Protein AF-A0AAW0B563-F1 (afdb_monomer_lite)

pLDDT: mean 75.24, std 19.83, range [36.44, 95.75]

Radius of gyration: 31.09 Å; chains: 1; bounding box: 100×36×89 Å

Structure (mmCIF, N/CA/C/O backbone):
data_AF-A0AAW0B563-F1
#
_entry.id   AF-A0AAW0B563-F1
#
loop_
_atom_site.group_PDB
_atom_site.id
_atom_site.type_symbol
_atom_site.label_atom_id
_atom_site.label_alt_id
_atom_site.label_comp_id
_atom_site.label_asym_id
_atom_site.label_entity_id
_atom_site.label_seq_id
_atom_site.pdbx_PDB_ins_code
_atom_site.Cartn_x
_atom_site.Cartn_y
_atom_site.Cartn_z
_atom_site.occupancy
_atom_site.B_iso_or_equiv
_atom_site.auth_seq_id
_atom_site.auth_comp_id
_atom_site.auth_asym_id
_atom_site.auth_atom_id
_atom_site.pdbx_PDB_model_num
ATOM 1 N N . MET A 1 1 ? 55.570 -10.106 4.810 1.00 47.09 1 MET A N 1
ATOM 2 C CA . MET A 1 1 ? 54.202 -10.595 4.538 1.00 47.09 1 MET A CA 1
ATOM 3 C C . MET A 1 1 ? 53.447 -9.475 3.841 1.00 47.09 1 MET A C 1
ATOM 5 O O . MET A 1 1 ? 53.300 -8.413 4.431 1.00 47.09 1 MET A O 1
ATOM 9 N N . ALA A 1 2 ? 53.098 -9.645 2.565 1.00 40.81 2 ALA A N 1
ATOM 10 C CA . ALA A 1 2 ? 52.409 -8.620 1.785 1.00 40.81 2 ALA A CA 1
ATOM 11 C C . ALA A 1 2 ? 50.892 -8.772 1.970 1.00 40.81 2 ALA A C 1
ATOM 13 O O . ALA A 1 2 ? 50.305 -9.750 1.515 1.00 40.81 2 ALA A O 1
ATOM 14 N N . SER A 1 3 ? 50.265 -7.818 2.657 1.00 43.06 3 SER A N 1
ATOM 15 C CA . SER A 1 3 ? 48.808 -7.751 2.796 1.00 43.06 3 SER A CA 1
ATOM 16 C C . SER A 1 3 ? 48.218 -6.992 1.611 1.00 43.06 3 SER A C 1
ATOM 18 O O . SER A 1 3 ? 48.135 -5.764 1.625 1.00 43.06 3 SER A O 1
ATOM 20 N N . SER A 1 4 ? 47.793 -7.713 0.576 1.00 45.69 4 SER A N 1
ATOM 21 C CA . SER A 1 4 ? 46.990 -7.139 -0.505 1.00 45.69 4 SER A CA 1
ATOM 22 C C . SER A 1 4 ? 45.569 -6.869 -0.004 1.00 45.69 4 SER A C 1
ATOM 24 O O . SER A 1 4 ? 44.719 -7.758 0.016 1.00 45.69 4 SER A O 1
ATOM 26 N N . LYS A 1 5 ? 45.292 -5.622 0.396 1.00 51.38 5 LYS A N 1
ATOM 27 C CA . LYS A 1 5 ? 43.921 -5.119 0.549 1.00 51.38 5 LYS A CA 1
ATOM 28 C C . LYS A 1 5 ? 43.284 -5.042 -0.839 1.00 51.38 5 LYS A C 1
ATOM 30 O O . LYS A 1 5 ? 43.561 -4.129 -1.610 1.00 51.38 5 LYS A O 1
ATOM 35 N N . LYS A 1 6 ? 42.447 -6.025 -1.166 1.00 47.41 6 LYS A N 1
ATOM 36 C CA . LYS A 1 6 ? 41.579 -5.997 -2.344 1.00 47.41 6 LYS A CA 1
ATOM 37 C C . LYS A 1 6 ? 40.460 -4.988 -2.075 1.00 47.41 6 LYS A C 1
ATOM 39 O O . LYS A 1 6 ? 39.513 -5.293 -1.358 1.00 47.41 6 LYS A O 1
ATOM 44 N N . SER A 1 7 ? 40.610 -3.772 -2.595 1.00 50.16 7 SER A N 1
ATOM 45 C CA . SER A 1 7 ? 39.560 -2.752 -2.582 1.00 50.16 7 SER A CA 1
ATOM 46 C C . SER A 1 7 ? 38.324 -3.291 -3.301 1.00 50.16 7 SER A C 1
ATOM 48 O O . SER A 1 7 ? 38.393 -3.655 -4.475 1.00 50.16 7 SER A O 1
ATOM 50 N N . ALA A 1 8 ? 37.198 -3.365 -2.593 1.00 51.22 8 ALA A N 1
ATOM 51 C CA . ALA A 1 8 ? 35.907 -3.640 -3.201 1.00 51.22 8 ALA A CA 1
ATOM 52 C C . ALA A 1 8 ? 35.529 -2.435 -4.071 1.00 51.22 8 ALA A C 1
ATOM 54 O O . ALA A 1 8 ? 35.215 -1.363 -3.557 1.00 51.22 8 ALA A O 1
ATOM 55 N N . ALA A 1 9 ? 35.613 -2.594 -5.391 1.00 52.94 9 ALA A N 1
ATOM 56 C CA . ALA A 1 9 ? 35.058 -1.630 -6.325 1.00 52.94 9 ALA A CA 1
ATOM 57 C C . ALA A 1 9 ? 33.540 -1.601 -6.118 1.00 52.94 9 ALA A C 1
ATOM 59 O O . ALA A 1 9 ? 32.848 -2.586 -6.379 1.00 52.94 9 ALA A O 1
ATOM 60 N N . GLN A 1 10 ? 33.033 -0.487 -5.597 1.00 57.69 10 GLN A N 1
ATOM 61 C CA . GLN A 1 10 ? 31.607 -0.239 -5.464 1.00 57.69 10 GLN A CA 1
ATOM 62 C C . GLN A 1 10 ? 31.060 -0.049 -6.882 1.00 57.69 10 GLN A C 1
ATOM 64 O O . GLN A 1 10 ? 31.214 1.011 -7.484 1.00 57.69 10 GLN A O 1
ATOM 69 N N . ALA A 1 11 ? 30.526 -1.125 -7.463 1.00 58.38 11 ALA A N 1
ATOM 70 C CA . ALA A 1 11 ? 29.912 -1.081 -8.779 1.00 58.38 11 ALA A CA 1
ATOM 71 C C . ALA A 1 11 ? 28.761 -0.069 -8.742 1.00 58.38 11 ALA A C 1
ATOM 73 O O . ALA A 1 11 ? 27.833 -0.206 -7.942 1.00 58.38 11 ALA A O 1
ATOM 74 N N . SER A 1 12 ? 28.838 0.962 -9.584 1.00 58.91 12 SER A N 1
ATOM 75 C CA . SER A 1 12 ? 27.726 1.887 -9.784 1.00 58.91 12 SER A CA 1
ATOM 76 C C . SER A 1 12 ? 26.476 1.082 -10.153 1.00 58.91 12 SER A C 1
ATOM 78 O O . SER A 1 12 ? 26.568 0.193 -11.005 1.00 58.91 12 SER A O 1
ATOM 80 N N . PRO A 1 13 ? 25.317 1.350 -9.526 1.00 62.16 13 PRO A N 1
ATOM 81 C CA . PRO A 1 13 ? 24.100 0.613 -9.824 1.00 62.16 13 PRO A CA 1
ATOM 82 C C . PRO A 1 13 ? 23.759 0.755 -11.310 1.00 62.16 13 PRO A C 1
ATOM 84 O O . PRO A 1 13 ? 23.907 1.838 -11.883 1.00 62.16 13 PRO A O 1
ATOM 87 N N . ALA A 1 14 ? 23.317 -0.346 -11.925 1.00 65.25 14 ALA A N 1
ATOM 88 C CA . ALA A 1 14 ? 22.932 -0.364 -13.330 1.00 65.25 14 ALA A CA 1
ATOM 89 C C . ALA A 1 14 ? 21.901 0.747 -13.627 1.00 65.25 14 ALA A C 1
ATOM 91 O O . ALA A 1 14 ? 21.060 1.049 -12.771 1.00 65.25 14 ALA A O 1
ATOM 92 N N . PRO A 1 15 ? 21.942 1.379 -14.812 1.00 64.94 15 PRO A N 1
ATOM 93 C CA . PRO A 1 15 ? 20.917 2.337 -15.209 1.00 64.94 15 PRO A CA 1
ATOM 94 C C . PRO A 1 15 ? 19.537 1.663 -15.147 1.00 64.94 15 PRO A C 1
ATOM 96 O O . PRO A 1 15 ? 19.339 0.598 -15.722 1.00 64.94 15 PRO A O 1
ATOM 99 N N . GLY A 1 16 ? 18.605 2.258 -14.395 1.00 70.50 16 GLY A N 1
ATOM 100 C CA . GLY A 1 16 ? 17.285 1.670 -14.120 1.00 70.50 16 GLY A CA 1
ATOM 101 C C . GLY A 1 16 ? 17.206 0.799 -12.859 1.00 70.50 16 GLY A C 1
ATOM 102 O O . GLY A 1 16 ? 16.158 0.231 -12.581 1.00 70.50 16 GLY A O 1
ATOM 103 N N . ALA A 1 17 ? 18.275 0.695 -12.066 1.00 80.69 17 ALA A N 1
ATOM 104 C CA . ALA A 1 17 ? 18.205 0.032 -10.768 1.00 80.69 17 ALA A CA 1
ATOM 105 C C . ALA A 1 17 ? 17.366 0.846 -9.770 1.00 80.69 17 ALA A C 1
ATOM 107 O O . ALA A 1 17 ? 17.532 2.063 -9.626 1.00 80.69 17 ALA A O 1
ATOM 108 N N . TRP A 1 18 ? 16.509 0.151 -9.024 1.00 88.75 18 TRP A N 1
ATOM 109 C CA . TRP A 1 18 ? 15.752 0.725 -7.917 1.00 88.75 18 TRP A CA 1
ATOM 110 C C . TRP A 1 18 ? 16.684 1.020 -6.733 1.00 88.75 18 TRP A C 1
ATOM 112 O O . TRP A 1 18 ? 16.956 0.159 -5.897 1.00 88.75 18 TRP A O 1
ATOM 122 N N . LYS A 1 19 ? 17.222 2.245 -6.697 1.00 86.25 19 LYS A N 1
ATOM 123 C CA . LYS A 1 19 ? 18.280 2.668 -5.759 1.00 86.25 19 LYS A CA 1
ATOM 124 C C . LYS A 1 19 ? 17.872 2.566 -4.286 1.00 86.25 19 LYS A C 1
ATOM 126 O O . LYS A 1 19 ? 18.698 2.250 -3.440 1.00 86.25 19 LYS A O 1
ATOM 131 N N . ASP A 1 20 ? 16.607 2.820 -3.998 1.00 88.69 20 ASP A N 1
ATOM 132 C CA . ASP A 1 20 ? 15.999 2.876 -2.669 1.00 88.69 20 ASP A CA 1
ATOM 133 C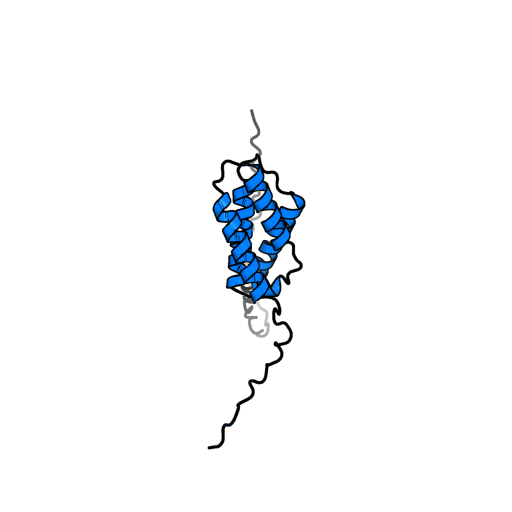 C . ASP A 1 20 ? 15.228 1.597 -2.293 1.00 88.69 20 ASP A C 1
ATOM 135 O O . ASP A 1 20 ? 14.595 1.558 -1.239 1.00 88.69 20 ASP A O 1
ATOM 139 N N . LYS A 1 21 ? 15.332 0.521 -3.095 1.00 90.69 21 LYS A N 1
ATOM 140 C CA . LYS A 1 21 ? 14.600 -0.743 -2.886 1.00 90.69 21 LYS A CA 1
ATOM 141 C C . LYS A 1 21 ? 14.687 -1.251 -1.446 1.00 90.69 21 LYS A C 1
ATOM 143 O O . LYS A 1 21 ? 13.666 -1.524 -0.826 1.00 90.69 21 LYS A O 1
ATOM 148 N N . ALA A 1 22 ? 15.904 -1.398 -0.917 1.00 91.88 22 ALA A N 1
ATOM 149 C CA . ALA A 1 22 ? 16.112 -1.995 0.402 1.00 91.88 22 ALA A CA 1
ATOM 150 C C . ALA A 1 22 ? 15.461 -1.168 1.522 1.00 91.88 22 ALA A C 1
ATOM 152 O O . ALA A 1 22 ? 14.808 -1.729 2.399 1.00 91.88 22 ALA A O 1
ATOM 153 N N . ALA A 1 23 ? 15.595 0.160 1.454 1.00 92.94 23 ALA A N 1
ATOM 154 C CA . ALA A 1 23 ? 14.972 1.067 2.411 1.00 92.94 23 ALA A CA 1
ATOM 155 C C . ALA A 1 23 ? 13.444 0.998 2.312 1.00 92.94 23 ALA A C 1
ATOM 157 O O . ALA A 1 23 ? 12.767 0.853 3.328 1.00 92.94 23 ALA A O 1
ATOM 158 N N . TRP A 1 24 ? 12.903 1.013 1.090 1.00 94.19 24 TRP A N 1
ATOM 159 C CA . TRP A 1 24 ? 11.464 0.905 0.882 1.00 94.19 24 TRP A CA 1
ATOM 160 C C . TRP A 1 24 ? 10.896 -0.422 1.401 1.00 94.19 24 TRP A C 1
ATOM 162 O O . TRP A 1 24 ? 9.861 -0.423 2.063 1.00 94.19 24 TRP A O 1
ATOM 172 N N . ILE A 1 25 ? 11.573 -1.547 1.156 1.00 94.25 25 ILE A N 1
ATOM 173 C CA . ILE A 1 25 ? 11.157 -2.868 1.650 1.00 94.25 25 ILE A CA 1
ATOM 174 C C . ILE A 1 25 ? 11.143 -2.900 3.179 1.00 94.25 25 ILE A C 1
ATOM 176 O O . ILE A 1 25 ? 10.146 -3.316 3.769 1.00 94.25 25 ILE A O 1
ATOM 180 N N . GLN A 1 26 ? 12.213 -2.429 3.825 1.00 95.19 26 GLN A N 1
ATOM 181 C CA . GLN A 1 26 ? 12.309 -2.398 5.287 1.00 95.19 26 GLN A CA 1
ATOM 182 C C . GLN A 1 26 ? 11.236 -1.507 5.917 1.00 95.19 26 GLN A C 1
ATOM 184 O O . GLN A 1 26 ? 10.5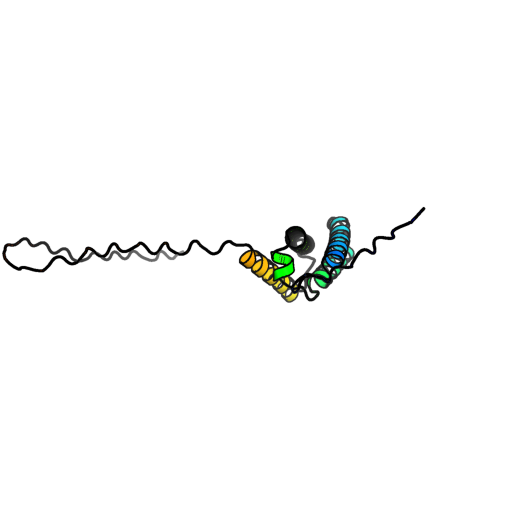82 -1.923 6.875 1.00 95.19 26 GLN A O 1
ATOM 189 N N . ASP A 1 27 ? 11.018 -0.315 5.358 1.00 94.31 27 ASP A N 1
ATOM 190 C CA . ASP A 1 27 ? 9.957 0.585 5.802 1.00 94.31 27 ASP A CA 1
ATOM 191 C C . ASP A 1 27 ? 8.583 -0.068 5.635 1.00 94.31 27 ASP A C 1
ATOM 193 O O . ASP A 1 27 ? 7.808 -0.121 6.586 1.00 94.31 27 ASP A O 1
ATOM 197 N N . THR A 1 28 ? 8.306 -0.650 4.464 1.00 94.81 28 THR A N 1
ATOM 198 C CA . THR A 1 28 ? 7.019 -1.310 4.193 1.00 94.81 28 THR A CA 1
ATOM 199 C C . THR A 1 28 ? 6.773 -2.457 5.163 1.00 94.81 28 THR A C 1
ATOM 201 O O . THR A 1 28 ? 5.676 -2.573 5.700 1.00 94.81 28 THR A O 1
ATOM 204 N N . LEU A 1 29 ? 7.783 -3.290 5.430 1.00 95.31 29 LEU A N 1
ATOM 205 C CA . LEU A 1 29 ? 7.691 -4.385 6.396 1.00 95.31 29 LEU A CA 1
ATOM 206 C C . LEU A 1 29 ? 7.385 -3.884 7.809 1.00 95.31 29 LEU A C 1
ATOM 208 O O . LEU A 1 29 ? 6.559 -4.491 8.493 1.00 95.31 29 LEU A O 1
ATOM 212 N N . ARG A 1 30 ? 8.013 -2.782 8.233 1.00 95.19 30 ARG A N 1
ATOM 213 C CA . ARG A 1 30 ? 7.753 -2.157 9.534 1.00 95.19 30 ARG A CA 1
ATOM 214 C C . ARG A 1 30 ? 6.309 -1.667 9.631 1.00 95.19 30 ARG A C 1
ATOM 216 O O . ARG A 1 30 ? 5.622 -2.046 10.577 1.00 95.19 30 ARG A O 1
ATOM 223 N N . GLU A 1 31 ? 5.839 -0.892 8.652 1.00 94.19 31 GLU A N 1
ATOM 224 C CA . GLU A 1 31 ? 4.469 -0.354 8.661 1.00 94.19 31 GLU A CA 1
ATOM 225 C C . GLU A 1 31 ? 3.424 -1.478 8.591 1.00 94.19 31 GLU A C 1
ATOM 227 O O . GLU A 1 31 ? 2.438 -1.490 9.326 1.00 94.19 31 GLU A O 1
ATOM 232 N N . VAL A 1 32 ? 3.669 -2.490 7.756 1.00 94.94 32 VAL A N 1
ATOM 233 C CA . VAL A 1 32 ? 2.826 -3.687 7.649 1.00 94.94 32 VAL A CA 1
ATOM 234 C C . VAL A 1 32 ? 2.798 -4.477 8.957 1.00 94.94 32 VAL A C 1
ATOM 236 O O . VAL A 1 32 ? 1.742 -4.990 9.327 1.00 94.94 32 VAL A O 1
ATOM 239 N N . GLY A 1 33 ? 3.930 -4.599 9.654 1.00 94.56 33 GLY A N 1
ATOM 240 C CA . GLY A 1 33 ? 4.008 -5.229 10.972 1.00 94.56 33 GLY A CA 1
ATOM 241 C C . GLY A 1 33 ? 3.148 -4.490 11.995 1.00 94.56 33 GLY A C 1
ATOM 242 O O . GLY A 1 33 ? 2.239 -5.085 12.571 1.00 94.56 33 GLY A O 1
ATOM 243 N N . ALA A 1 34 ? 3.346 -3.176 12.117 1.00 91.81 34 ALA A N 1
ATOM 244 C CA . ALA A 1 34 ? 2.566 -2.330 13.018 1.00 91.81 34 ALA A CA 1
ATOM 245 C C . ALA A 1 34 ? 1.056 -2.396 12.716 1.00 91.81 34 ALA A C 1
ATOM 247 O O . ALA A 1 34 ? 0.237 -2.550 13.623 1.00 91.81 34 ALA A O 1
ATOM 248 N N . ALA A 1 35 ? 0.674 -2.360 11.435 1.00 91.56 35 ALA A N 1
ATOM 249 C CA . ALA A 1 35 ? -0.717 -2.477 11.004 1.00 91.56 35 ALA A CA 1
ATOM 250 C C . ALA A 1 35 ? -1.333 -3.848 11.340 1.00 91.56 35 ALA A C 1
ATOM 252 O O . ALA A 1 35 ? -2.499 -3.922 11.740 1.00 91.56 35 ALA A O 1
ATOM 253 N N . LYS A 1 36 ? -0.566 -4.940 11.213 1.00 93.50 36 LYS A N 1
ATOM 254 C CA . LYS A 1 36 ? -1.013 -6.293 11.588 1.00 93.50 36 LYS A CA 1
ATOM 255 C C . LYS A 1 36 ? -1.282 -6.416 13.081 1.00 93.50 36 LYS A C 1
ATOM 257 O O . LYS A 1 36 ? -2.281 -7.035 13.447 1.00 93.50 36 LYS A O 1
ATOM 262 N N . ASP A 1 37 ? -0.442 -5.819 13.918 1.00 91.25 37 ASP A N 1
ATOM 263 C CA . ASP A 1 37 ? -0.598 -5.889 15.374 1.00 91.25 37 ASP A CA 1
ATOM 264 C C . ASP A 1 37 ? -1.886 -5.199 15.837 1.00 91.25 37 ASP A C 1
ATOM 266 O O . ASP A 1 37 ? -2.545 -5.645 16.778 1.00 91.25 37 ASP A O 1
ATOM 270 N N . VAL A 1 38 ? -2.310 -4.151 15.126 1.00 90.12 38 VAL A N 1
ATOM 271 C CA . VAL A 1 38 ? -3.490 -3.366 15.501 1.00 90.12 38 VAL A CA 1
ATOM 272 C C . VAL A 1 38 ? -4.757 -3.712 14.724 1.00 90.12 38 VAL A C 1
ATOM 274 O O . VAL A 1 38 ? -5.824 -3.215 15.079 1.00 90.12 38 VAL A O 1
ATOM 277 N N . VAL A 1 39 ? -4.705 -4.586 13.711 1.00 87.12 39 VAL A N 1
ATOM 278 C CA . VAL A 1 39 ? -5.879 -4.923 12.877 1.00 87.12 39 VAL A CA 1
ATOM 279 C C . VAL A 1 39 ? -7.056 -5.469 13.688 1.00 87.12 39 VAL A C 1
ATOM 281 O O . VAL A 1 39 ? -8.215 -5.203 13.369 1.00 87.12 39 VAL A O 1
ATOM 284 N N . LYS A 1 40 ? -6.758 -6.178 14.783 1.00 85.56 40 LYS A N 1
ATOM 285 C CA . LYS A 1 40 ? -7.743 -6.737 15.723 1.00 85.56 40 LYS A CA 1
ATOM 286 C C . LYS A 1 40 ? -8.007 -5.831 16.930 1.00 85.56 40 LYS A C 1
ATOM 288 O O . LYS A 1 40 ? -8.743 -6.225 17.831 1.00 85.56 40 LYS A O 1
ATOM 293 N N . SER A 1 41 ? -7.402 -4.645 16.978 1.00 85.94 41 SER A N 1
ATOM 294 C CA . SER A 1 41 ? -7.589 -3.713 18.086 1.00 85.94 41 SER A CA 1
ATOM 295 C C . SER A 1 41 ? -9.045 -3.237 18.142 1.00 85.94 41 SER A C 1
ATOM 297 O O . SER A 1 41 ? -9.596 -2.838 17.111 1.00 85.94 41 SER A O 1
ATOM 299 N N . PRO A 1 42 ? -9.676 -3.213 19.331 1.00 84.25 42 PRO A N 1
ATOM 300 C CA . PRO A 1 42 ? -11.017 -2.655 19.490 1.00 84.25 42 PRO A CA 1
ATOM 301 C C . PRO A 1 42 ? -11.030 -1.127 19.313 1.00 84.25 42 PRO A C 1
ATOM 303 O O . PRO A 1 42 ? -12.081 -0.534 19.071 1.00 84.25 42 PRO A O 1
ATOM 306 N N . SER A 1 43 ? -9.870 -0.467 19.407 1.00 88.75 43 SER A N 1
ATOM 307 C CA . SER A 1 43 ? -9.773 0.982 19.257 1.00 88.75 43 SER A CA 1
ATOM 308 C C . SER A 1 43 ? -9.842 1.399 17.789 1.00 88.75 43 SER A C 1
ATOM 310 O O . SER A 1 43 ? -8.928 1.147 16.998 1.00 88.75 43 SER A O 1
ATOM 312 N N . LYS A 1 44 ? -10.915 2.115 17.430 1.00 85.31 44 LYS A N 1
ATOM 313 C CA . LYS A 1 44 ? -11.072 2.736 16.105 1.00 85.31 44 LYS A CA 1
ATOM 314 C C . LYS A 1 44 ? -9.936 3.717 15.798 1.00 85.31 44 LYS A C 1
ATOM 316 O O . LYS A 1 44 ? -9.425 3.699 14.687 1.00 85.31 44 LYS A O 1
ATOM 321 N N . GLY A 1 45 ? -9.502 4.513 16.779 1.00 88.25 45 GLY A N 1
ATOM 322 C CA . GLY A 1 45 ? -8.436 5.503 16.588 1.00 88.25 45 GLY A CA 1
ATOM 323 C C . GLY A 1 45 ? -7.085 4.874 16.244 1.00 88.25 45 GLY A C 1
ATOM 324 O O . GLY A 1 45 ? -6.410 5.339 15.332 1.00 88.25 45 GLY A O 1
ATOM 325 N N . ILE A 1 46 ? -6.727 3.771 16.912 1.00 89.56 46 ILE A N 1
ATOM 326 C CA . ILE A 1 46 ? -5.471 3.054 16.634 1.00 89.56 46 ILE A CA 1
ATOM 327 C C . ILE A 1 46 ? -5.501 2.458 15.221 1.00 89.56 46 ILE A C 1
ATOM 329 O O . ILE A 1 46 ? -4.541 2.599 14.467 1.00 89.56 46 ILE A O 1
ATOM 333 N N . ARG A 1 47 ? -6.624 1.843 14.830 1.00 89.44 47 ARG A N 1
ATOM 334 C CA . ARG A 1 47 ? -6.791 1.312 13.469 1.00 89.44 47 ARG A CA 1
ATOM 335 C C . ARG A 1 47 ? -6.761 2.418 12.409 1.00 89.44 47 ARG A C 1
ATOM 337 O O . ARG A 1 47 ? -6.125 2.232 11.380 1.00 89.44 47 ARG A O 1
ATOM 344 N N . ALA A 1 48 ? -7.382 3.571 12.672 1.00 89.06 48 ALA A N 1
ATOM 345 C CA . ALA A 1 48 ? -7.354 4.726 11.771 1.00 89.06 48 ALA A CA 1
ATOM 346 C C . ALA A 1 48 ? -5.934 5.267 11.561 1.00 89.06 48 ALA A C 1
ATOM 348 O O . ALA A 1 48 ? -5.562 5.576 10.431 1.00 89.06 48 ALA A O 1
ATOM 349 N N . ALA A 1 49 ? -5.146 5.360 12.636 1.00 90.69 49 ALA A N 1
ATOM 350 C CA . ALA A 1 49 ? -3.752 5.787 12.563 1.00 90.69 49 ALA A CA 1
ATOM 351 C C . ALA A 1 49 ? -2.931 4.828 11.690 1.00 90.69 49 ALA A C 1
ATOM 353 O O . ALA A 1 49 ? -2.301 5.272 10.739 1.00 90.69 49 ALA A O 1
ATOM 354 N N . ALA A 1 50 ? -3.057 3.515 11.911 1.00 91.94 50 ALA A N 1
ATOM 355 C CA . ALA A 1 50 ? -2.361 2.524 11.090 1.00 91.94 50 ALA A CA 1
ATOM 356 C C . ALA A 1 50 ? -2.782 2.549 9.612 1.00 91.94 50 ALA A C 1
ATOM 358 O O . ALA A 1 50 ? -1.934 2.401 8.737 1.00 91.94 50 ALA A O 1
ATOM 359 N N . VAL A 1 51 ? -4.071 2.768 9.310 1.00 91.31 51 VAL A N 1
ATOM 360 C CA . VAL A 1 51 ? -4.531 2.979 7.924 1.00 91.31 51 VAL A CA 1
ATOM 361 C C . VAL A 1 51 ? -3.836 4.187 7.313 1.00 91.31 51 VAL A C 1
ATOM 363 O O . VAL A 1 51 ? -3.319 4.091 6.204 1.00 91.31 51 VAL A O 1
ATOM 366 N N . LYS A 1 52 ? -3.819 5.313 8.030 1.00 91.38 52 LYS A N 1
ATOM 367 C CA . LYS A 1 52 ? -3.209 6.549 7.550 1.00 91.38 52 LYS A CA 1
ATOM 368 C C . LYS A 1 52 ? -1.715 6.363 7.285 1.00 91.38 52 LYS A C 1
ATOM 370 O O . LYS A 1 52 ? -1.275 6.674 6.185 1.00 91.38 52 LYS A O 1
ATOM 375 N N . ASP A 1 53 ? -0.972 5.809 8.240 1.00 92.00 53 ASP A N 1
ATOM 376 C CA . ASP A 1 53 ? 0.478 5.618 8.124 1.00 92.00 53 ASP A CA 1
ATOM 377 C C . ASP A 1 53 ? 0.824 4.694 6.946 1.00 92.00 53 ASP A C 1
ATOM 379 O O . ASP A 1 53 ? 1.698 5.001 6.129 1.00 92.00 53 ASP A O 1
ATOM 383 N N . LEU A 1 54 ? 0.065 3.604 6.781 1.00 92.56 54 LEU A N 1
ATOM 384 C CA . LEU A 1 54 ? 0.261 2.657 5.686 1.00 92.56 54 LEU A CA 1
ATOM 385 C C . LEU A 1 54 ? -0.107 3.273 4.326 1.00 92.56 54 LEU A C 1
ATOM 387 O O . LEU A 1 54 ? 0.619 3.094 3.347 1.00 92.56 54 LEU A O 1
ATOM 391 N N . MET A 1 55 ? -1.198 4.039 4.253 1.00 92.31 55 MET A N 1
ATOM 392 C CA . MET A 1 55 ? -1.580 4.763 3.038 1.00 92.31 55 MET A CA 1
ATOM 393 C C . MET A 1 55 ? -0.552 5.838 2.672 1.00 92.31 55 MET A C 1
ATOM 395 O O . MET A 1 55 ? -0.162 5.920 1.509 1.00 92.31 55 MET A O 1
ATOM 399 N N . ASP A 1 56 ? -0.079 6.629 3.635 1.00 92.31 56 ASP A N 1
ATOM 400 C CA . ASP A 1 56 ? 0.929 7.669 3.411 1.00 92.31 56 ASP A CA 1
ATOM 401 C C . ASP A 1 56 ? 2.256 7.061 2.928 1.00 92.31 56 ASP A C 1
ATOM 403 O O . ASP A 1 56 ? 2.889 7.596 2.013 1.00 92.31 56 ASP A O 1
ATOM 407 N N . HIS A 1 57 ? 2.648 5.901 3.465 1.00 93.00 57 HIS A N 1
ATOM 408 C CA . HIS A 1 57 ? 3.826 5.165 3.004 1.00 93.00 57 HIS A CA 1
ATOM 409 C C . HIS A 1 57 ? 3.681 4.651 1.564 1.00 93.00 57 HIS A C 1
ATOM 411 O O . HIS A 1 57 ? 4.568 4.874 0.737 1.00 93.00 57 HIS A O 1
ATOM 417 N N . LEU A 1 58 ? 2.550 4.022 1.224 1.00 91.94 58 LEU A N 1
ATOM 418 C CA . LEU A 1 58 ? 2.306 3.482 -0.122 1.00 91.94 58 LEU A CA 1
ATOM 419 C C . LEU A 1 58 ? 2.126 4.564 -1.198 1.00 91.94 58 LEU A C 1
ATOM 421 O O . LEU A 1 58 ? 2.280 4.281 -2.385 1.00 91.94 58 LEU A O 1
ATOM 425 N N . ARG A 1 59 ? 1.797 5.798 -0.799 1.00 89.44 59 ARG A N 1
ATOM 426 C CA . ARG A 1 59 ? 1.636 6.954 -1.697 1.00 89.44 59 ARG A CA 1
ATOM 427 C C . ARG A 1 59 ? 2.947 7.650 -2.040 1.00 89.44 59 ARG A C 1
ATOM 429 O O . ARG A 1 59 ? 2.941 8.558 -2.875 1.00 89.44 59 ARG A O 1
ATOM 436 N N . ARG A 1 60 ? 4.05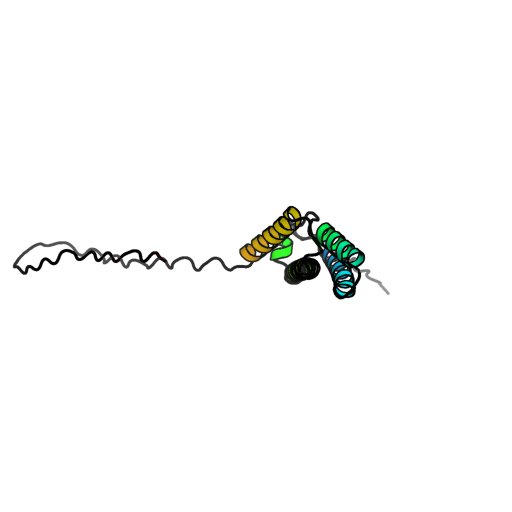9 7.270 -1.407 1.00 89.50 60 ARG A N 1
ATOM 437 C CA . ARG A 1 60 ? 5.373 7.809 -1.763 1.00 89.50 60 ARG A CA 1
ATOM 438 C C . ARG A 1 60 ? 5.647 7.549 -3.252 1.00 89.50 60 ARG A C 1
ATOM 440 O O . ARG A 1 60 ? 5.238 6.511 -3.771 1.00 89.50 60 ARG A O 1
ATOM 447 N N . PRO A 1 61 ? 6.315 8.480 -3.955 1.00 86.56 61 PRO A N 1
ATOM 448 C CA . PRO A 1 61 ? 6.593 8.329 -5.376 1.00 86.56 61 PRO A CA 1
ATOM 449 C C . PRO A 1 61 ? 7.439 7.074 -5.614 1.00 86.56 61 PRO A C 1
ATOM 451 O O . PRO A 1 61 ? 8.611 7.020 -5.250 1.00 86.56 61 PRO A O 1
ATOM 454 N N . LEU A 1 62 ? 6.815 6.067 -6.220 1.00 87.56 62 LEU A N 1
ATOM 455 C CA . LEU A 1 62 ? 7.391 4.761 -6.521 1.00 87.56 62 LEU A CA 1
ATOM 456 C C . LEU A 1 62 ? 7.300 4.517 -8.019 1.00 87.56 62 LEU A C 1
ATOM 458 O O . LEU A 1 62 ? 6.263 4.756 -8.639 1.00 87.56 62 LEU A O 1
ATOM 462 N N . ASN A 1 63 ? 8.378 4.011 -8.611 1.00 90.62 63 ASN A N 1
ATOM 463 C CA . ASN A 1 63 ? 8.328 3.582 -10.000 1.00 90.62 63 ASN A CA 1
ATOM 464 C C . ASN A 1 63 ? 7.587 2.242 -10.080 1.00 90.62 63 ASN A C 1
ATOM 466 O O . ASN A 1 63 ? 8.097 1.219 -9.620 1.00 90.62 63 ASN A O 1
ATOM 470 N N . VAL A 1 64 ? 6.404 2.251 -10.694 1.00 90.88 64 VAL A N 1
ATOM 471 C CA . VAL A 1 64 ? 5.555 1.062 -10.838 1.00 90.88 64 VAL A CA 1
ATOM 472 C C . VAL A 1 64 ? 6.282 -0.105 -11.508 1.00 90.88 64 VAL A C 1
ATOM 474 O O . VAL A 1 64 ? 6.107 -1.240 -11.082 1.00 90.88 64 VAL A O 1
ATOM 477 N N . HIS A 1 65 ? 7.178 0.154 -12.467 1.00 91.56 65 HIS A N 1
ATOM 478 C CA . HIS A 1 65 ? 7.965 -0.898 -13.113 1.00 91.56 65 HIS A CA 1
ATOM 479 C C . HIS A 1 65 ? 8.928 -1.582 -12.142 1.00 91.56 65 HIS A C 1
ATOM 481 O O . HIS A 1 65 ? 9.091 -2.799 -12.203 1.00 91.56 65 HIS A O 1
ATOM 487 N N . HIS A 1 66 ? 9.548 -0.820 -11.234 1.00 92.00 66 HIS A N 1
ATOM 488 C CA . HIS A 1 66 ? 10.454 -1.390 -10.239 1.00 92.00 66 HIS A CA 1
ATOM 489 C C . HIS A 1 66 ? 9.702 -2.308 -9.275 1.00 92.00 66 HIS A C 1
ATOM 491 O O . HIS A 1 66 ? 10.173 -3.402 -8.984 1.00 92.00 66 HIS A O 1
ATOM 497 N N . VAL A 1 67 ? 8.526 -1.879 -8.809 1.00 91.75 67 VAL A N 1
ATOM 498 C CA . VAL A 1 67 ? 7.711 -2.660 -7.869 1.00 91.75 67 VAL A CA 1
ATOM 499 C C . VAL A 1 67 ? 7.089 -3.875 -8.561 1.00 91.75 67 VAL A C 1
ATOM 501 O O . VAL A 1 67 ? 7.073 -4.958 -7.989 1.00 91.75 67 VAL A O 1
ATOM 504 N N . ALA A 1 68 ? 6.602 -3.722 -9.796 1.00 92.88 68 ALA A N 1
ATOM 505 C CA . ALA A 1 68 ? 5.965 -4.802 -10.543 1.00 92.88 68 ALA A CA 1
ATOM 506 C C . ALA A 1 68 ? 6.947 -5.932 -10.877 1.00 92.88 68 ALA A C 1
ATOM 508 O O . ALA A 1 68 ? 6.621 -7.100 -10.685 1.00 92.88 68 ALA A O 1
ATOM 509 N N . LEU A 1 69 ? 8.153 -5.606 -11.346 1.00 90.38 69 LEU A N 1
ATOM 510 C CA . LEU A 1 69 ? 9.134 -6.608 -11.776 1.00 90.38 69 LEU A CA 1
ATOM 511 C C . LEU A 1 69 ? 9.921 -7.231 -10.615 1.00 90.38 69 LEU A C 1
ATOM 513 O O . LEU A 1 69 ? 10.589 -8.244 -10.806 1.00 90.38 69 LEU A O 1
ATOM 517 N N . ASP A 1 70 ? 9.825 -6.662 -9.414 1.00 92.00 70 ASP A N 1
ATOM 518 C CA . ASP A 1 70 ? 10.430 -7.216 -8.208 1.00 92.00 70 ASP A CA 1
ATOM 519 C C . ASP A 1 70 ? 9.432 -8.090 -7.436 1.00 92.00 70 ASP A C 1
ATOM 521 O O . ASP A 1 70 ? 8.366 -7.626 -7.038 1.00 92.00 70 ASP A O 1
ATOM 525 N N . ASP A 1 71 ? 9.756 -9.363 -7.202 1.00 92.38 71 ASP A N 1
ATOM 526 C CA . ASP A 1 71 ? 8.843 -10.290 -6.513 1.00 92.38 71 ASP A CA 1
ATOM 527 C C . ASP A 1 71 ? 8.548 -9.916 -5.066 1.00 92.38 71 ASP A C 1
ATOM 529 O O . ASP A 1 71 ? 7.427 -10.116 -4.593 1.00 92.38 71 ASP A O 1
ATOM 533 N N . GLU A 1 72 ? 9.540 -9.391 -4.357 1.00 93.44 72 GLU A N 1
ATOM 534 C CA . GLU A 1 72 ? 9.376 -8.977 -2.970 1.00 93.44 72 GLU A CA 1
ATOM 535 C C . GLU A 1 72 ? 8.565 -7.680 -2.892 1.00 93.44 72 GLU A C 1
ATOM 537 O O . GLU A 1 72 ? 7.568 -7.622 -2.170 1.00 93.44 72 GLU A O 1
ATOM 542 N N . GLY A 1 73 ? 8.920 -6.685 -3.710 1.00 93.25 73 GLY A N 1
ATOM 543 C CA . GLY A 1 73 ? 8.195 -5.424 -3.833 1.00 93.25 73 GLY A CA 1
ATOM 544 C C . GLY A 1 73 ? 6.728 -5.619 -4.209 1.00 93.25 73 GLY A C 1
ATOM 545 O O . GLY A 1 73 ? 5.845 -5.086 -3.534 1.00 93.25 73 GLY A O 1
ATOM 546 N N . TYR A 1 74 ? 6.455 -6.446 -5.222 1.00 94.81 74 TYR A N 1
ATOM 547 C CA . TYR A 1 74 ? 5.099 -6.766 -5.664 1.00 94.81 74 TYR A CA 1
ATOM 548 C C . TYR A 1 74 ? 4.255 -7.387 -4.543 1.00 94.81 74 TYR A C 1
ATOM 550 O O . TYR A 1 74 ? 3.140 -6.930 -4.269 1.00 94.81 74 TYR A O 1
ATOM 558 N N . LYS A 1 75 ? 4.792 -8.411 -3.864 1.00 95.44 75 LYS A N 1
ATOM 559 C CA . LYS A 1 75 ? 4.089 -9.104 -2.772 1.00 95.44 75 LYS A CA 1
ATOM 560 C C . LYS A 1 75 ? 3.840 -8.175 -1.589 1.00 95.44 75 LYS A C 1
ATOM 562 O O . LYS A 1 75 ? 2.741 -8.187 -1.037 1.00 95.44 75 LYS A O 1
ATOM 567 N N . LEU A 1 76 ? 4.829 -7.363 -1.213 1.00 95.56 76 LEU A N 1
ATOM 568 C CA . LEU A 1 76 ? 4.706 -6.436 -0.089 1.00 95.56 76 LEU A CA 1
ATOM 569 C C . LEU A 1 76 ? 3.699 -5.327 -0.358 1.00 95.56 76 LEU A C 1
ATOM 571 O O . LEU A 1 76 ? 2.885 -5.040 0.519 1.00 95.56 76 LEU A O 1
ATOM 575 N N . TYR A 1 77 ? 3.703 -4.751 -1.562 1.00 95.75 77 TYR A N 1
ATOM 576 C CA . TYR A 1 77 ? 2.714 -3.744 -1.938 1.00 95.75 77 TYR A CA 1
ATOM 577 C C . TYR A 1 77 ? 1.293 -4.319 -1.878 1.00 95.75 77 TYR A C 1
ATOM 579 O O . TYR A 1 77 ? 0.409 -3.716 -1.271 1.00 95.75 77 TYR A O 1
ATOM 587 N N . GLY A 1 78 ? 1.082 -5.517 -2.442 1.00 95.19 78 GLY A N 1
ATOM 588 C CA . GLY A 1 78 ? -0.207 -6.212 -2.371 1.00 95.19 78 GLY A CA 1
ATOM 589 C C . GLY A 1 78 ? -0.644 -6.485 -0.930 1.00 95.19 78 GLY A C 1
ATOM 590 O O . GLY A 1 78 ? -1.749 -6.124 -0.540 1.00 95.19 78 GLY A O 1
ATOM 591 N N . GLN A 1 79 ? 0.252 -7.026 -0.102 1.00 95.75 79 GLN A N 1
ATOM 592 C CA . GLN A 1 79 ? -0.039 -7.307 1.305 1.00 95.75 79 GLN A CA 1
ATOM 593 C C . GLN A 1 79 ? -0.381 -6.041 2.105 1.00 95.75 79 GLN A C 1
ATOM 595 O O . GLN A 1 79 ? -1.245 -6.081 2.984 1.00 95.75 79 GLN A O 1
ATOM 600 N N . ALA A 1 80 ? 0.306 -4.930 1.838 1.00 95.19 80 ALA A N 1
ATOM 601 C CA . ALA A 1 80 ? 0.025 -3.655 2.480 1.00 95.19 80 ALA A CA 1
ATOM 602 C C . ALA A 1 80 ? -1.348 -3.112 2.054 1.00 95.19 80 ALA A C 1
ATOM 604 O O . ALA A 1 80 ? -2.134 -2.717 2.914 1.00 95.19 80 ALA A O 1
ATOM 605 N N . LEU A 1 81 ? -1.678 -3.168 0.759 1.00 94.94 81 LEU A N 1
ATOM 606 C CA . LEU A 1 81 ? -2.990 -2.760 0.252 1.00 94.94 81 LEU A CA 1
ATOM 607 C C . LEU A 1 81 ? -4.123 -3.601 0.863 1.00 94.94 81 LEU A C 1
ATOM 609 O O . LEU A 1 81 ? -5.087 -3.037 1.377 1.00 94.94 81 LEU A O 1
ATOM 613 N N . ASP A 1 82 ? -3.969 -4.925 0.912 1.00 93.62 82 ASP A N 1
ATOM 614 C CA . ASP A 1 82 ? -4.946 -5.826 1.538 1.00 93.62 82 ASP A CA 1
ATOM 615 C C . ASP A 1 82 ? -5.177 -5.493 3.019 1.00 93.62 82 ASP A C 1
ATOM 617 O O . ASP A 1 82 ? -6.285 -5.638 3.540 1.00 93.62 82 ASP A O 1
ATOM 621 N N . LEU A 1 83 ? -4.126 -5.078 3.736 1.00 92.56 83 LEU A N 1
ATOM 622 C CA . LEU A 1 83 ? -4.239 -4.669 5.137 1.00 92.56 83 LEU A CA 1
ATOM 623 C C . LEU A 1 83 ? -4.987 -3.351 5.291 1.00 92.56 83 LEU A C 1
ATOM 625 O O . LEU A 1 83 ? -5.832 -3.263 6.182 1.00 92.56 83 LEU A O 1
ATOM 629 N N . VAL A 1 84 ? -4.728 -2.365 4.424 1.00 91.62 84 VAL A N 1
ATOM 630 C CA . VAL A 1 84 ? -5.518 -1.124 4.381 1.00 91.62 84 VAL A CA 1
ATOM 631 C C . VAL A 1 84 ? -6.996 -1.466 4.205 1.00 91.62 84 VAL A C 1
ATOM 633 O O . VAL A 1 84 ? -7.831 -1.005 4.981 1.00 91.62 84 VAL A O 1
ATOM 636 N N . GLU A 1 85 ? -7.329 -2.329 3.245 1.00 90.12 85 GLU A N 1
ATOM 637 C CA . GLU A 1 85 ? -8.715 -2.722 2.981 1.00 90.12 85 GLU A CA 1
ATOM 638 C C . GLU A 1 85 ? -9.353 -3.458 4.165 1.00 90.12 85 GLU A C 1
ATOM 640 O O . GLU A 1 85 ? -10.472 -3.131 4.557 1.00 90.12 85 GLU A O 1
ATOM 645 N N . LYS A 1 86 ? -8.633 -4.389 4.802 1.00 89.69 86 LYS A N 1
ATOM 646 C CA . LYS A 1 86 ? -9.111 -5.105 6.001 1.00 89.69 86 LYS A CA 1
ATOM 647 C C . LYS A 1 86 ? -9.346 -4.178 7.186 1.00 89.69 86 LYS A C 1
ATOM 649 O O . LYS A 1 86 ? -10.318 -4.358 7.915 1.00 89.69 86 LYS A O 1
ATOM 654 N N . LEU A 1 87 ? -8.468 -3.199 7.386 1.00 88.12 87 LEU A N 1
ATOM 655 C CA . LEU A 1 87 ? -8.625 -2.196 8.435 1.00 88.12 87 LEU A CA 1
ATOM 656 C C . LEU A 1 87 ? -9.835 -1.287 8.174 1.00 88.12 87 LEU A C 1
ATOM 658 O O . LEU A 1 87 ? -10.459 -0.847 9.133 1.00 88.12 87 LEU A O 1
ATOM 662 N N . CYS A 1 88 ? -10.189 -1.049 6.908 1.00 84.56 88 CYS A N 1
ATOM 663 C CA . CYS A 1 88 ? -11.333 -0.223 6.503 1.00 84.56 88 CYS A CA 1
ATOM 664 C C . CYS A 1 88 ? -12.659 -0.997 6.380 1.00 84.56 88 CYS A C 1
ATOM 666 O O . CYS A 1 88 ? -13.726 -0.392 6.398 1.00 84.56 88 CYS A O 1
ATOM 668 N N . ALA A 1 89 ? -12.611 -2.329 6.271 1.00 79.75 89 ALA A N 1
ATOM 669 C CA . ALA A 1 89 ? -13.782 -3.201 6.161 1.00 79.75 89 ALA A CA 1
ATOM 670 C C . ALA A 1 89 ? -14.836 -3.047 7.280 1.00 79.75 89 ALA A C 1
ATOM 672 O O . ALA A 1 89 ? -16.028 -3.087 6.965 1.00 79.75 89 ALA A O 1
ATOM 673 N N . PRO A 1 90 ? -14.481 -2.869 8.571 1.00 68.38 90 PRO A N 1
ATOM 674 C CA . PRO A 1 90 ? -15.466 -2.447 9.552 1.00 68.38 90 PRO A CA 1
ATOM 675 C C . PRO A 1 90 ? -15.822 -1.002 9.203 1.00 68.38 90 PRO A C 1
ATOM 677 O O . PRO A 1 90 ? -15.035 -0.107 9.500 1.00 68.38 90 PRO A O 1
ATOM 680 N N . GLY A 1 91 ? -16.978 -0.800 8.555 1.00 63.06 91 GLY A N 1
ATOM 681 C CA . GLY A 1 91 ? -17.441 0.439 7.894 1.00 63.06 91 GLY A CA 1
ATOM 682 C C . GLY A 1 91 ? -17.513 1.717 8.744 1.00 63.06 91 GLY A C 1
ATOM 683 O O . GLY A 1 91 ? -18.076 2.721 8.326 1.00 63.06 91 GLY A O 1
ATOM 684 N N . ASP A 1 92 ? -16.923 1.684 9.929 1.00 66.06 92 ASP A N 1
ATOM 685 C CA . ASP A 1 92 ? -16.612 2.804 10.800 1.00 66.06 92 ASP A CA 1
ATOM 686 C C . ASP A 1 92 ? -15.328 3.554 10.411 1.00 66.06 92 ASP A C 1
ATOM 688 O O . ASP A 1 92 ? -15.100 4.670 10.878 1.00 66.06 92 ASP A O 1
ATOM 692 N N . LEU A 1 93 ? -14.449 2.930 9.623 1.00 72.88 93 LEU A N 1
ATOM 693 C CA . LEU A 1 93 ? -13.195 3.520 9.168 1.00 72.88 93 LEU A CA 1
ATOM 694 C C . LEU A 1 93 ? -13.356 3.904 7.707 1.00 72.88 93 LEU A C 1
ATOM 696 O O . LEU A 1 93 ? -13.369 3.044 6.835 1.00 72.88 93 LEU A O 1
ATOM 700 N N . ASN A 1 94 ? -13.505 5.202 7.454 1.00 66.88 94 ASN A N 1
ATOM 701 C CA . ASN A 1 94 ? -13.634 5.716 6.101 1.00 66.88 94 ASN A CA 1
ATOM 702 C C . ASN A 1 94 ? -12.235 6.113 5.602 1.00 66.88 94 ASN A C 1
ATOM 704 O O . ASN A 1 94 ? -11.751 7.191 5.969 1.00 66.88 94 ASN A O 1
ATOM 708 N N . PRO A 1 95 ? -11.531 5.258 4.832 1.00 69.25 95 PRO A N 1
ATOM 709 C CA . PRO A 1 95 ? -10.286 5.671 4.210 1.00 69.25 95 PRO A CA 1
ATOM 710 C C . PRO A 1 95 ? -10.583 6.835 3.275 1.00 69.25 95 PRO A C 1
ATOM 712 O O . PRO A 1 95 ? -11.685 6.964 2.741 1.00 69.25 95 PRO A O 1
ATOM 715 N N . ASN A 1 96 ? -9.586 7.679 3.030 1.00 77.25 96 ASN A N 1
ATOM 716 C CA . ASN A 1 96 ? -9.713 8.703 2.007 1.00 77.25 96 ASN A CA 1
ATOM 717 C C . ASN A 1 96 ? -9.944 8.004 0.649 1.00 77.25 96 ASN A C 1
ATOM 719 O O . ASN A 1 96 ? -9.010 7.471 0.052 1.00 77.25 96 ASN A O 1
ATOM 723 N N . VAL A 1 97 ? -11.204 7.938 0.204 1.00 80.00 97 VAL A N 1
ATOM 724 C CA . VAL A 1 97 ? -11.653 7.112 -0.932 1.00 80.00 97 VAL A CA 1
ATOM 725 C C . VAL A 1 97 ? -10.836 7.382 -2.206 1.00 80.00 97 VAL A C 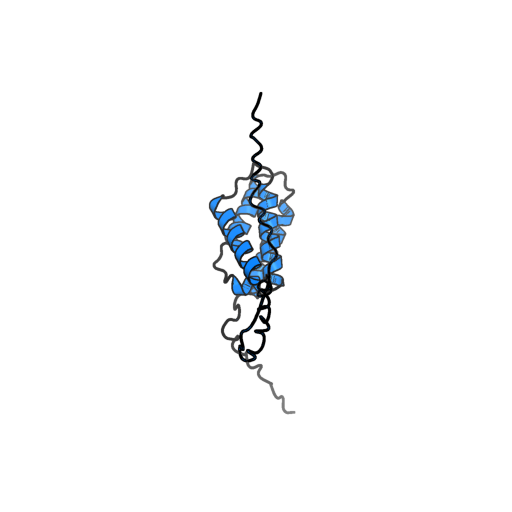1
ATOM 727 O O . VAL A 1 97 ? -10.343 6.417 -2.796 1.00 80.00 97 VAL A O 1
ATOM 730 N N . PRO A 1 98 ? -10.579 8.648 -2.603 1.00 86.94 98 PRO A N 1
ATOM 731 C CA . PRO A 1 98 ? -9.664 8.959 -3.704 1.00 86.94 98 PRO A CA 1
ATOM 732 C C . PRO A 1 98 ? -8.274 8.332 -3.561 1.00 86.94 98 PRO A C 1
ATOM 734 O O . PRO A 1 98 ? -7.669 7.893 -4.540 1.00 86.94 98 PRO A O 1
ATOM 737 N N . GLN A 1 99 ? -7.748 8.285 -2.339 1.00 88.12 99 GLN A N 1
ATOM 738 C CA . GLN A 1 99 ? -6.421 7.744 -2.091 1.00 88.12 99 GLN A CA 1
ATOM 739 C C . GLN A 1 99 ? -6.390 6.225 -2.217 1.00 88.12 99 GLN A C 1
ATOM 741 O O . GLN A 1 99 ? -5.473 5.698 -2.843 1.00 88.12 99 GLN A O 1
ATOM 746 N N . LEU A 1 100 ? -7.404 5.533 -1.696 1.00 89.62 100 LEU A N 1
ATOM 747 C CA . LEU A 1 100 ? -7.520 4.084 -1.843 1.00 89.62 100 LEU A CA 1
ATOM 748 C C . LEU A 1 100 ? -7.668 3.682 -3.320 1.00 89.62 100 LEU A C 1
ATOM 750 O O . LEU A 1 100 ? -7.032 2.732 -3.768 1.00 89.62 100 LEU A O 1
ATOM 754 N N . LEU A 1 101 ? -8.444 4.442 -4.101 1.00 91.12 101 LEU A N 1
ATOM 755 C CA . LEU A 1 101 ? -8.574 4.233 -5.548 1.00 91.12 101 LEU A CA 1
ATOM 756 C C . LEU A 1 101 ? -7.237 4.396 -6.277 1.00 91.12 101 LEU A C 1
ATOM 758 O O . LEU A 1 101 ? -6.914 3.602 -7.158 1.00 91.12 101 LEU A O 1
ATOM 762 N N . SER A 1 102 ? -6.440 5.391 -5.889 1.00 92.38 102 SER A N 1
ATOM 763 C CA . SER A 1 102 ? -5.105 5.608 -6.450 1.00 92.38 102 SER A CA 1
ATOM 764 C C . SER A 1 102 ? -4.171 4.415 -6.196 1.00 92.38 102 SER A C 1
ATOM 766 O O . SER A 1 102 ? -3.512 3.960 -7.130 1.00 92.38 102 SER A O 1
ATOM 768 N N . LEU A 1 103 ? -4.177 3.851 -4.982 1.00 93.44 103 LEU A N 1
ATOM 769 C CA . LEU A 1 103 ? -3.398 2.650 -4.644 1.00 93.44 103 LEU A CA 1
ATOM 770 C C . LEU A 1 103 ? -3.882 1.405 -5.406 1.00 93.44 103 LEU A C 1
ATOM 772 O O . LEU A 1 103 ? -3.075 0.633 -5.922 1.00 93.44 103 LEU A O 1
ATOM 776 N N . ARG A 1 104 ? -5.202 1.229 -5.547 1.00 94.38 104 ARG A N 1
ATOM 777 C CA . ARG A 1 104 ? -5.787 0.139 -6.349 1.00 94.38 104 ARG A CA 1
ATOM 778 C C . ARG A 1 104 ? -5.406 0.235 -7.823 1.00 94.38 104 ARG A C 1
ATOM 780 O O . ARG A 1 104 ? -5.078 -0.777 -8.434 1.00 94.38 104 ARG A O 1
ATOM 787 N N . ASN A 1 105 ? -5.417 1.441 -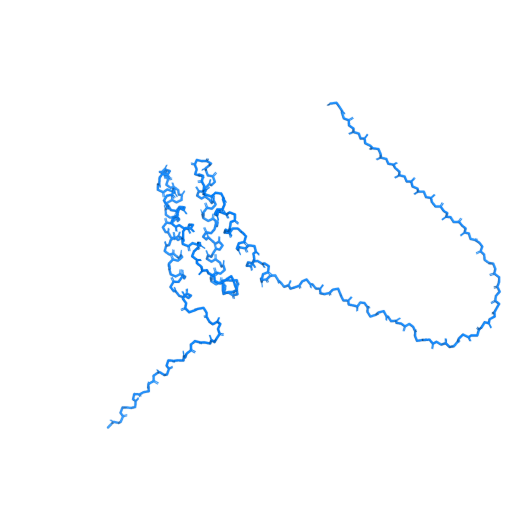8.391 1.00 94.81 105 ASN A N 1
ATOM 788 C CA . ASN A 1 105 ? -4.987 1.660 -9.771 1.00 94.81 105 ASN A CA 1
ATOM 789 C C . ASN A 1 105 ? -3.493 1.363 -9.942 1.00 94.81 105 ASN A C 1
ATOM 791 O O . ASN A 1 105 ? -3.122 0.714 -10.913 1.00 94.81 105 ASN A O 1
ATOM 795 N N . PHE A 1 106 ? -2.654 1.755 -8.978 1.00 94.75 106 PHE A N 1
ATOM 796 C CA . PHE A 1 106 ? -1.234 1.400 -8.990 1.00 94.75 106 PHE A CA 1
ATOM 797 C C . PHE A 1 106 ? -1.035 -0.123 -8.988 1.00 94.75 106 PHE A C 1
ATOM 799 O O . PHE A 1 106 ? -0.279 -0.644 -9.807 1.00 94.75 106 PHE A O 1
ATOM 806 N N . LYS A 1 107 ? -1.767 -0.851 -8.131 1.00 95.12 107 LYS A N 1
ATOM 807 C CA . LYS A 1 107 ? -1.740 -2.320 -8.106 1.00 95.12 107 LYS A CA 1
ATOM 808 C C . LYS A 1 107 ? -2.201 -2.929 -9.433 1.00 95.12 107 LYS A C 1
ATOM 810 O O . LYS A 1 107 ? -1.544 -3.841 -9.920 1.00 95.12 107 LYS A O 1
ATOM 815 N N . ARG A 1 108 ? -3.263 -2.398 -10.049 1.00 95.56 108 ARG A N 1
ATOM 816 C CA . ARG A 1 108 ? -3.722 -2.843 -11.375 1.00 95.56 108 ARG A CA 1
ATOM 817 C C . ARG A 1 108 ? -2.630 -2.681 -12.432 1.00 95.56 108 ARG A C 1
ATOM 819 O O . ARG A 1 108 ? -2.363 -3.620 -13.166 1.00 95.56 108 ARG A O 1
ATOM 826 N N . THR A 1 109 ? -1.949 -1.537 -12.470 1.00 94.88 109 THR A N 1
ATOM 827 C CA . THR A 1 109 ? -0.832 -1.333 -13.403 1.00 94.88 109 THR A CA 1
ATOM 828 C C . THR A 1 109 ? 0.323 -2.302 -13.131 1.00 94.88 109 THR A C 1
ATOM 830 O O . THR A 1 109 ? 0.950 -2.779 -14.070 1.00 94.88 109 THR A O 1
ATOM 833 N N . MET A 1 110 ? 0.603 -2.651 -11.868 1.00 94.69 110 MET A N 1
ATOM 834 C CA . MET A 1 110 ? 1.581 -3.707 -11.568 1.00 94.69 110 MET A CA 1
ATOM 835 C C . MET A 1 110 ? 1.155 -5.074 -12.117 1.00 94.69 110 MET A C 1
ATOM 837 O O . MET A 1 110 ? 2.013 -5.828 -12.576 1.00 94.69 110 MET A O 1
ATOM 841 N N . ASP A 1 111 ? -0.140 -5.389 -12.059 1.00 94.50 111 ASP A N 1
ATOM 842 C CA . ASP A 1 111 ? -0.698 -6.645 -12.569 1.00 94.50 111 ASP A CA 1
ATOM 843 C C . ASP A 1 111 ? -0.585 -6.715 -14.093 1.00 94.50 111 ASP A C 1
ATOM 845 O O . ASP A 1 111 ? -0.027 -7.677 -14.613 1.00 94.50 111 ASP A O 1
ATOM 849 N N . GLU A 1 112 ? -0.972 -5.649 -14.794 1.00 93.81 112 GLU A N 1
ATOM 850 C CA . GLU A 1 112 ? -0.832 -5.512 -16.253 1.00 93.81 112 GLU A CA 1
ATOM 851 C C . GLU A 1 112 ? 0.625 -5.666 -16.724 1.00 93.81 112 GLU A C 1
ATOM 853 O O . GLU A 1 112 ? 0.887 -6.227 -17.785 1.00 93.81 112 GLU A O 1
ATOM 858 N N . LEU A 1 113 ? 1.595 -5.192 -15.933 1.00 90.94 113 LEU A N 1
ATOM 859 C CA . LEU A 1 113 ? 3.023 -5.341 -16.238 1.00 90.94 113 LEU A CA 1
ATOM 860 C C . LEU A 1 113 ? 3.548 -6.769 -16.026 1.00 90.94 113 LEU A C 1
ATOM 862 O O . LEU A 1 113 ? 4.575 -7.126 -16.607 1.00 90.94 113 LEU A O 1
ATOM 866 N N . ARG A 1 114 ? 2.892 -7.563 -15.172 1.00 89.25 114 ARG A N 1
ATOM 867 C CA . ARG A 1 114 ? 3.239 -8.971 -14.924 1.00 89.25 114 ARG A CA 1
ATOM 868 C C . ARG A 1 114 ? 2.499 -9.930 -15.841 1.00 89.25 114 ARG A C 1
ATOM 870 O O . ARG A 1 114 ? 3.001 -11.035 -16.061 1.00 89.25 114 ARG A O 1
ATOM 877 N N . GLU A 1 115 ? 1.323 -9.552 -16.332 1.00 84.62 115 GLU A N 1
ATOM 878 C CA . GLU A 1 115 ? 0.573 -10.394 -17.249 1.00 84.62 115 GLU A CA 1
ATOM 879 C C . GLU A 1 115 ? 1.404 -10.650 -18.514 1.00 84.62 115 GLU A C 1
ATOM 881 O O . GLU A 1 115 ? 1.907 -9.712 -19.144 1.00 84.62 115 GLU A O 1
ATOM 886 N N . PRO A 1 116 ? 1.589 -11.924 -18.906 1.00 69.88 116 PRO A N 1
ATOM 887 C CA . PRO A 1 116 ? 2.181 -12.209 -20.195 1.00 69.88 116 PRO A CA 1
ATOM 888 C C . PRO A 1 116 ? 1.283 -11.574 -21.261 1.00 69.88 116 PRO A C 1
ATOM 890 O O . PRO A 1 116 ? 0.057 -11.687 -21.161 1.00 69.88 116 PRO A O 1
ATOM 893 N N . PRO A 1 117 ? 1.857 -10.917 -22.286 1.00 62.41 117 PRO A N 1
ATOM 894 C CA . PRO A 1 117 ? 1.050 -10.350 -23.352 1.00 62.41 117 PRO A CA 1
ATOM 895 C C . PRO A 1 117 ? 0.132 -11.450 -23.893 1.00 62.41 117 PRO A C 1
ATOM 897 O O . PRO A 1 117 ? 0.606 -12.585 -24.061 1.00 62.41 117 PRO A O 1
ATOM 900 N N . PRO A 1 118 ? -1.156 -11.148 -24.152 1.00 63.03 118 PRO A N 1
ATOM 901 C CA . PRO A 1 118 ? -2.084 -12.149 -24.648 1.00 63.03 118 PRO A CA 1
ATOM 902 C C . PRO A 1 118 ? -1.451 -12.834 -25.858 1.00 63.03 118 PRO A C 1
ATOM 904 O O . PRO A 1 118 ? -0.759 -12.159 -26.639 1.00 63.03 118 PRO A O 1
ATOM 907 N N . PRO A 1 119 ? -1.626 -14.161 -26.012 1.00 62.16 119 PRO A N 1
ATOM 908 C CA . PRO A 1 119 ? -1.066 -14.870 -27.146 1.00 62.16 119 PRO A CA 1
ATOM 909 C C . PRO A 1 119 ? -1.502 -14.116 -28.395 1.00 62.16 119 PRO A C 1
ATOM 911 O O . PRO A 1 119 ? -2.699 -13.977 -28.657 1.00 62.16 119 PRO A O 1
ATOM 914 N N . LYS A 1 120 ? -0.525 -13.548 -29.123 1.00 62.22 120 LYS A N 1
ATOM 915 C CA . LYS A 1 120 ? -0.804 -12.876 -30.394 1.00 62.22 120 LYS A CA 1
ATOM 916 C C . LYS A 1 120 ? -1.660 -13.857 -31.180 1.00 62.22 120 LYS A C 1
ATOM 918 O O . LYS A 1 120 ? -1.233 -15.014 -31.252 1.00 62.22 120 LYS A O 1
ATOM 923 N N . PRO A 1 121 ? -2.822 -13.450 -31.733 1.00 59.47 121 PRO A N 1
ATOM 924 C CA . PRO A 1 121 ? -3.595 -14.349 -32.566 1.00 59.47 121 PRO A CA 1
ATOM 925 C C . PRO A 1 121 ? -2.609 -14.887 -33.584 1.00 59.47 121 PRO A C 1
ATOM 927 O O . PRO A 1 121 ? -1.990 -14.109 -34.323 1.00 59.47 121 PRO A O 1
ATOM 930 N N . SER A 1 122 ? -2.348 -16.195 -33.503 1.00 54.72 122 SER A N 1
ATOM 931 C CA . SER A 1 122 ? -1.509 -16.898 -34.452 1.00 54.72 122 SER A CA 1
ATOM 932 C C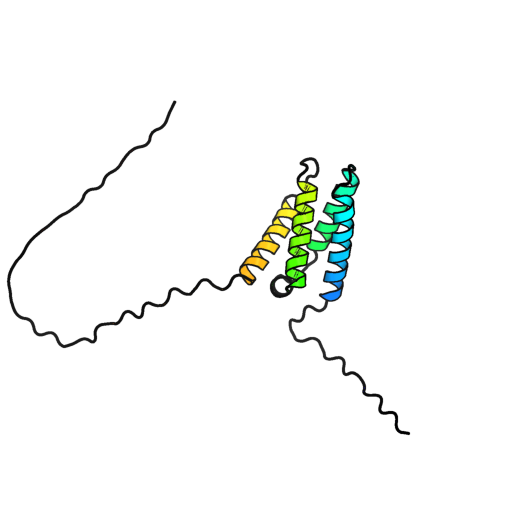 . SER A 1 122 ? -2.025 -16.417 -35.784 1.00 54.72 122 SER A C 1
ATOM 934 O O . SER A 1 122 ? -3.202 -16.633 -36.071 1.00 54.72 122 SER A O 1
ATOM 936 N N . LYS A 1 123 ? -1.216 -15.664 -36.543 1.00 54.66 123 LYS A N 1
ATOM 937 C CA . LYS A 1 123 ? -1.559 -15.359 -37.926 1.00 54.66 123 LYS A CA 1
ATOM 938 C C . LYS A 1 123 ? -1.739 -16.734 -38.531 1.00 54.66 123 LYS A C 1
ATOM 940 O O . LYS A 1 123 ? -0.738 -17.395 -38.813 1.00 54.66 123 LYS A O 1
ATOM 945 N N . ALA A 1 124 ? -2.989 -17.196 -38.614 1.00 48.16 124 ALA A N 1
ATOM 946 C CA . ALA A 1 124 ? -3.347 -18.378 -39.345 1.00 48.16 124 ALA A CA 1
ATOM 947 C C . ALA A 1 124 ? -2.715 -18.090 -40.686 1.00 48.16 124 ALA A C 1
ATOM 949 O O . ALA A 1 124 ? -3.017 -17.079 -41.329 1.00 48.16 124 ALA A O 1
ATOM 950 N N . LYS A 1 125 ? -1.668 -18.855 -40.982 1.00 50.66 125 LYS A N 1
ATOM 951 C CA . LYS A 1 125 ? -0.941 -18.749 -42.225 1.00 50.66 125 LYS A CA 1
ATOM 952 C C . LYS A 1 125 ? -2.010 -19.155 -43.214 1.00 50.66 125 LYS A C 1
ATOM 954 O O . LYS A 1 125 ? -2.256 -20.346 -43.374 1.00 50.66 125 LYS A O 1
ATOM 959 N N . SER A 1 126 ? -2.743 -18.168 -43.727 1.00 47.69 126 SER A N 1
ATOM 960 C CA . SER A 1 126 ? -3.711 -18.356 -44.783 1.00 47.69 126 SER A CA 1
ATOM 961 C C . SER A 1 126 ? -2.858 -18.958 -45.877 1.00 47.69 126 SER A C 1
ATOM 963 O O . SER A 1 126 ? -1.993 -18.285 -46.451 1.00 47.69 126 SER A O 1
ATOM 965 N N . ARG A 1 127 ? -2.930 -20.288 -45.995 1.00 48.59 127 ARG A N 1
ATOM 966 C CA . ARG A 1 127 ? -2.253 -21.055 -47.026 1.00 48.59 127 ARG A CA 1
ATOM 967 C C . ARG A 1 127 ? -2.966 -20.616 -48.278 1.00 48.59 127 ARG A C 1
ATOM 969 O O . ARG A 1 127 ? -3.942 -21.228 -48.681 1.00 48.59 127 ARG A O 1
ATOM 976 N N . ARG A 1 128 ? -2.504 -19.496 -48.825 1.00 55.66 128 ARG A N 1
ATOM 977 C CA . ARG A 1 128 ? -2.891 -18.992 -50.124 1.00 55.66 128 ARG A CA 1
ATOM 978 C C . ARG A 1 128 ? -2.667 -20.174 -51.070 1.00 55.66 128 ARG A C 1
ATOM 980 O O . ARG A 1 128 ? -1.511 -20.600 -51.192 1.00 55.66 128 ARG A O 1
ATOM 987 N N . PRO A 1 129 ? -3.720 -20.792 -51.629 1.00 49.03 129 PRO A N 1
ATOM 988 C CA . PRO A 1 129 ? -3.513 -21.826 -52.617 1.00 49.03 129 PRO A CA 1
ATOM 989 C C . PRO A 1 129 ? -2.733 -21.177 -53.755 1.00 49.03 129 PRO A C 1
ATOM 991 O O . PRO A 1 129 ? -3.018 -20.060 -54.190 1.00 49.03 129 PRO A O 1
ATOM 994 N N . LYS A 1 130 ? -1.643 -21.844 -54.125 1.00 45.06 130 LYS A N 1
ATOM 995 C CA . LYS A 1 130 ? -0.775 -21.460 -55.224 1.00 45.06 130 LYS A CA 1
ATOM 996 C C . LYS A 1 130 ? -1.660 -21.381 -56.462 1.00 45.06 130 LYS A C 1
ATOM 998 O O . LYS A 1 130 ? -2.240 -22.389 -56.845 1.00 45.06 130 LYS A O 1
ATOM 1003 N N . SER A 1 131 ? -1.800 -20.180 -57.013 1.00 45.62 131 SER A N 1
ATOM 1004 C CA . SER A 1 131 ? -2.494 -19.927 -58.269 1.00 45.62 131 SER A CA 1
ATOM 1005 C C . SER A 1 131 ? -1.969 -20.902 -59.324 1.00 45.62 131 SER A C 1
ATOM 1007 O O . SER A 1 131 ? -0.810 -20.807 -59.730 1.00 45.62 131 SER A O 1
ATOM 1009 N N . ALA A 1 132 ? -2.799 -21.873 -59.694 1.00 51.72 132 ALA A N 1
ATOM 1010 C CA . ALA A 1 132 ? -2.678 -22.635 -60.927 1.00 51.72 132 ALA A CA 1
ATOM 1011 C C . ALA A 1 132 ? -3.542 -21.922 -61.982 1.00 51.72 132 ALA A C 1
ATOM 1013 O O . ALA A 1 132 ? -4.545 -21.309 -61.607 1.00 51.72 132 ALA A O 1
ATOM 1014 N N . PRO A 1 133 ? -3.124 -21.906 -63.258 1.00 46.09 133 PRO A N 1
ATOM 1015 C CA . PRO A 1 133 ? -3.746 -21.076 -64.276 1.00 46.09 133 PRO A CA 1
ATOM 1016 C C . PRO A 1 133 ? -5.175 -21.533 -64.570 1.00 46.09 133 PRO A C 1
ATOM 1018 O O . PRO A 1 133 ? -5.445 -22.723 -64.721 1.00 46.09 133 PRO A O 1
ATOM 1021 N N . THR A 1 134 ? -6.055 -20.543 -64.656 1.00 46.78 134 THR A N 1
ATOM 1022 C CA . THR A 1 134 ? -7.428 -20.630 -65.139 1.00 46.78 134 THR A CA 1
ATOM 1023 C C . THR A 1 134 ? -7.444 -21.154 -66.573 1.00 46.78 134 THR A C 1
ATOM 1025 O O . THR A 1 134 ? -6.824 -20.556 -67.452 1.00 46.78 134 THR A O 1
ATOM 1028 N N . VAL A 1 135 ? -8.183 -22.234 -66.805 1.00 38.84 135 VAL A N 1
ATOM 1029 C CA . VAL A 1 135 ? -8.845 -22.506 -68.082 1.00 38.84 135 VAL A CA 1
ATOM 1030 C C . VAL A 1 135 ? -10.298 -22.824 -67.744 1.00 38.84 135 VAL A C 1
ATOM 1032 O O . VAL A 1 135 ? -10.574 -23.736 -66.968 1.00 38.84 135 VAL A O 1
ATOM 1035 N N . GLU A 1 136 ? -11.188 -21.962 -68.229 1.00 48.34 136 GLU A N 1
ATOM 1036 C CA . GLU A 1 136 ? -12.628 -22.199 -68.306 1.00 48.34 136 GLU A CA 1
ATOM 1037 C C . GLU A 1 136 ? -12.887 -23.482 -69.099 1.00 48.34 136 GLU A C 1
ATOM 1039 O O . GLU A 1 136 ? -12.165 -23.739 -70.063 1.00 48.34 136 GLU A O 1
ATOM 1044 N N . ASP A 1 137 ? -13.883 -24.271 -68.691 1.00 38.16 137 ASP A N 1
ATOM 1045 C CA . ASP A 1 137 ? -15.091 -24.513 -69.496 1.00 38.16 137 ASP A CA 1
ATOM 1046 C C . ASP A 1 137 ? -16.051 -25.476 -68.767 1.00 38.16 137 ASP A C 1
ATOM 1048 O O . ASP A 1 137 ? -15.589 -26.473 -68.210 1.00 38.16 137 ASP A O 1
ATOM 1052 N N . SER A 1 138 ? -17.359 -25.191 -68.871 1.00 38.09 138 SER A N 1
ATOM 1053 C CA . SER A 1 138 ? -18.495 -26.135 -68.771 1.00 38.09 138 SER A CA 1
ATOM 1054 C C . SER A 1 138 ? -18.772 -26.815 -67.414 1.00 38.09 138 SER A C 1
ATOM 1056 O O . SER A 1 138 ? -17.869 -27.223 -66.699 1.00 38.09 138 SER A O 1
ATOM 1058 N N . ASP A 1 139 ? -19.994 -27.079 -66.966 1.00 42.41 139 ASP A N 1
ATOM 1059 C CA . ASP A 1 139 ? -21.373 -26.801 -67.375 1.00 42.41 139 ASP A CA 1
ATOM 1060 C C . ASP A 1 139 ? -22.236 -27.301 -66.187 1.00 42.41 139 ASP A C 1
ATOM 1062 O O . ASP A 1 139 ? -21.775 -28.132 -65.400 1.00 42.41 139 ASP A O 1
ATOM 1066 N N . ASP A 1 140 ? -23.482 -26.846 -66.122 1.00 42.06 140 ASP A N 1
ATOM 1067 C CA . ASP A 1 140 ? -24.620 -27.523 -65.484 1.00 42.06 140 ASP A CA 1
ATOM 1068 C C . ASP A 1 140 ? -24.910 -27.365 -63.967 1.00 42.06 140 ASP A C 1
ATOM 1070 O O . ASP A 1 140 ? -24.164 -27.748 -63.066 1.00 42.06 140 ASP A O 1
ATOM 1074 N N . ALA A 1 141 ? -26.079 -26.746 -63.773 1.00 49.84 141 ALA A N 1
ATOM 1075 C CA . ALA A 1 141 ? -27.055 -26.750 -62.686 1.00 49.84 141 ALA A CA 1
ATOM 1076 C C . ALA A 1 141 ? -26.796 -27.578 -61.408 1.00 49.84 141 ALA A C 1
ATOM 1078 O O . ALA A 1 141 ? -26.633 -28.790 -61.452 1.00 49.84 141 ALA A O 1
ATOM 1079 N N . ASP A 1 142 ? -26.986 -26.941 -60.247 1.00 49.41 142 ASP A N 1
ATOM 1080 C CA . ASP A 1 142 ? -28.172 -27.237 -59.428 1.00 49.41 142 ASP A CA 1
ATOM 1081 C C . ASP A 1 142 ? -28.448 -26.066 -58.475 1.00 49.41 142 ASP A C 1
ATOM 1083 O O . ASP A 1 142 ? -27.538 -25.486 -57.877 1.00 49.41 142 ASP A O 1
ATOM 1087 N N . ALA A 1 143 ? -29.712 -25.673 -58.409 1.00 55.31 143 ALA A N 1
ATOM 1088 C CA . ALA A 1 143 ? -30.215 -24.677 -57.483 1.00 55.31 143 ALA A CA 1
ATOM 1089 C C . ALA A 1 143 ? -30.421 -25.316 -56.103 1.00 55.31 143 ALA A C 1
ATOM 1091 O O . ALA A 1 143 ? -30.933 -26.423 -56.034 1.00 55.31 143 ALA A O 1
ATOM 1092 N N . ASP A 1 144 ? -30.117 -24.594 -55.024 1.00 53.34 144 ASP A N 1
ATOM 1093 C CA . ASP A 1 144 ? -31.169 -24.308 -54.047 1.00 53.34 144 ASP A CA 1
ATOM 1094 C C . ASP A 1 144 ? -30.822 -23.061 -53.226 1.00 53.34 144 ASP A C 1
ATOM 1096 O O . ASP A 1 144 ? -29.709 -22.863 -52.729 1.00 53.34 144 ASP A O 1
ATOM 1100 N N . ASP A 1 145 ? -31.816 -22.193 -53.196 1.00 52.66 145 ASP A N 1
ATOM 1101 C CA . ASP A 1 145 ? -31.971 -20.977 -52.424 1.00 52.66 145 ASP A CA 1
ATOM 1102 C C . ASP A 1 145 ? -32.536 -21.385 -51.060 1.00 52.66 145 ASP A C 1
ATOM 1104 O O . ASP A 1 145 ? -33.588 -22.002 -51.041 1.00 52.66 145 ASP A O 1
ATOM 1108 N N . GLU A 1 146 ? -31.906 -21.032 -49.934 1.00 51.88 146 GLU A N 1
ATOM 1109 C CA . GLU A 1 146 ? -32.678 -20.847 -48.695 1.00 51.88 146 GLU A CA 1
ATOM 1110 C C . GLU A 1 146 ? -32.201 -19.608 -47.932 1.00 51.88 146 GLU A C 1
ATOM 1112 O O . GLU A 1 146 ? -31.109 -19.519 -47.359 1.00 51.88 146 GLU A O 1
ATOM 1117 N N . VAL A 1 147 ? -33.078 -18.613 -47.989 1.00 51.09 147 VAL A N 1
ATOM 1118 C CA . VAL A 1 147 ? -33.053 -17.325 -47.313 1.00 51.09 147 VAL A CA 1
ATOM 1119 C C . VAL A 1 147 ? -33.762 -17.467 -45.958 1.00 51.09 147 VAL A C 1
ATOM 1121 O O . VAL A 1 147 ? -34.827 -18.059 -45.884 1.00 51.09 147 VAL A O 1
ATOM 1124 N N . VAL A 1 148 ? -33.189 -16.825 -44.932 1.00 48.66 148 VAL A N 1
ATOM 1125 C CA . VAL A 1 148 ? -33.793 -16.314 -43.676 1.00 48.66 148 VAL A CA 1
ATOM 1126 C C . VAL A 1 148 ? -34.689 -17.215 -42.807 1.00 48.66 148 VAL A C 1
ATOM 1128 O O . VAL A 1 148 ? -35.805 -17.537 -43.170 1.00 48.66 148 VAL A O 1
ATOM 1131 N N . GLU A 1 149 ? -34.344 -17.300 -41.516 1.00 43.31 149 GLU A N 1
ATOM 1132 C CA . GLU A 1 149 ? -35.322 -16.958 -40.471 1.00 43.31 149 GLU A CA 1
ATOM 1133 C C . GLU A 1 149 ? -34.670 -16.160 -39.332 1.00 43.31 149 GLU A C 1
ATOM 1135 O O . GLU A 1 149 ? -33.731 -16.587 -38.658 1.00 43.31 149 GLU A O 1
ATOM 1140 N N . VAL A 1 150 ? -35.189 -14.946 -39.160 1.00 51.44 150 VAL A N 1
ATOM 1141 C CA . VAL A 1 150 ? -35.062 -14.111 -37.971 1.00 51.44 150 VAL A CA 1
ATOM 1142 C C . VAL A 1 150 ? -36.081 -14.642 -36.969 1.00 51.44 150 VAL A C 1
ATOM 1144 O O . VAL A 1 150 ? -37.265 -14.669 -37.289 1.00 51.44 150 VAL A O 1
ATOM 1147 N N . VAL A 1 151 ? -35.660 -15.000 -35.756 1.00 51.22 151 VAL A N 1
ATOM 1148 C CA . VAL A 1 151 ? -36.598 -15.187 -34.640 1.00 51.22 151 VAL A CA 1
ATOM 1149 C C . VAL A 1 151 ? -36.207 -14.268 -33.492 1.00 51.22 151 VAL A C 1
ATOM 1151 O O . VAL A 1 151 ? -35.255 -14.499 -32.749 1.00 51.22 151 VAL A O 1
ATOM 1154 N N . ASP A 1 152 ? -36.980 -13.191 -33.420 1.00 52.25 152 ASP A N 1
ATOM 1155 C CA . ASP A 1 152 ? -37.269 -12.373 -32.251 1.00 52.25 152 ASP A CA 1
ATOM 1156 C C . ASP A 1 152 ? -37.947 -13.245 -31.175 1.00 52.25 152 ASP A C 1
ATOM 1158 O O . ASP A 1 152 ? -38.808 -14.058 -31.517 1.00 52.25 152 ASP A O 1
ATOM 1162 N N . HIS A 1 153 ? -37.584 -13.094 -29.898 1.00 49.69 153 HIS A N 1
ATOM 1163 C CA . HIS A 1 153 ? -38.500 -13.378 -28.785 1.00 49.69 153 HIS A CA 1
ATOM 1164 C C . HIS A 1 153 ? -38.135 -12.542 -27.553 1.00 49.69 153 HIS A C 1
ATOM 1166 O O . HIS A 1 153 ? -37.300 -12.904 -26.725 1.00 49.69 153 HIS A O 1
ATOM 1172 N N . ASP A 1 154 ? -38.764 -11.374 -27.530 1.00 47.31 154 ASP A N 1
ATOM 1173 C CA . ASP A 1 154 ? -39.700 -10.912 -26.505 1.00 47.31 154 ASP A CA 1
ATOM 1174 C C . ASP A 1 154 ? -39.247 -10.747 -25.041 1.00 47.31 154 ASP A C 1
ATOM 1176 O O . ASP A 1 154 ? -38.814 -11.641 -24.312 1.00 47.31 154 ASP A O 1
ATOM 1180 N N . VAL A 1 155 ? -39.473 -9.508 -24.624 1.00 50.91 155 VAL A N 1
ATOM 1181 C CA . VAL A 1 155 ? -39.433 -8.932 -23.293 1.00 50.91 155 VAL A CA 1
ATOM 1182 C C . VAL A 1 155 ? -40.516 -9.537 -22.395 1.00 50.91 155 VAL A C 1
ATOM 1184 O O . VAL A 1 155 ? -41.699 -9.375 -22.651 1.00 50.91 155 VAL A O 1
ATOM 1187 N N . SER A 1 156 ? -40.141 -10.103 -21.246 1.00 49.97 156 SER A N 1
ATOM 1188 C CA . SER A 1 156 ? -41.112 -10.347 -20.171 1.00 49.97 156 SER A CA 1
ATOM 1189 C C . SER A 1 156 ? -40.807 -9.456 -18.975 1.00 49.97 156 SER A C 1
ATOM 1191 O O . SER A 1 156 ? -39.979 -9.749 -18.114 1.00 49.97 156 SER A O 1
ATOM 1193 N N . VAL A 1 157 ? -41.499 -8.323 -18.959 1.00 50.81 157 VAL A N 1
ATOM 1194 C CA . VAL A 1 157 ? -41.646 -7.422 -17.818 1.00 50.81 157 VAL A CA 1
ATOM 1195 C C . VAL A 1 157 ? -42.849 -7.883 -16.978 1.00 50.81 157 VAL A C 1
ATOM 1197 O O . VAL A 1 157 ? -43.870 -8.261 -17.549 1.00 50.81 157 VAL A O 1
ATOM 1200 N N . ARG A 1 158 ? -42.739 -7.696 -15.646 1.00 36.44 158 ARG A N 1
ATOM 1201 C CA . ARG A 1 158 ? -43.810 -7.563 -14.618 1.00 36.44 158 ARG A CA 1
ATOM 1202 C C . ARG A 1 158 ? -44.383 -8.832 -13.964 1.00 36.44 158 ARG A C 1
ATOM 1204 O O . ARG A 1 158 ? -44.213 -9.917 -14.513 1.00 36.44 158 ARG A O 1
ATOM 1211 N N . PRO A 1 159 ? -45.084 -8.709 -12.809 1.00 51.41 159 PRO A N 1
ATOM 1212 C CA . PRO A 1 159 ? -45.546 -7.505 -12.079 1.00 51.41 159 PRO A CA 1
ATOM 1213 C C . PRO A 1 159 ? -44.674 -7.022 -10.915 1.00 51.41 159 PRO A C 1
ATOM 1215 O O . PRO A 1 159 ? -44.099 -7.861 -10.193 1.00 51.41 159 PRO A O 1
#

Sequence (159 aa):
MASSKKSAAQASPAPGAWKDKAAWIQDTLREVGAAKDVVKSPSKGIRAAAVKDLMDHLRRPLNVHHVALDDEGYKLYGQALDLVEKLCAPGDLNPNVPQLLSLRNFKRTMDELREPPPPKPSKAKSRRPKSAPTVEDSDDADADDEVVEVVDHDVSVRP

Foldseek 3Di:
DDDPPPDDDPPDDDVVDPPCVVVLLVLLVVLLVLLVVCLPPPDLVSLLVSLVSLLVSLPPDDDLLNQLVDPSSLVSLVSSLVSSCSSCVVVVHDDPVVSNVVSVVSNVVSVVSPDDDPDDPPPPPPPPPDDDDDDDDDDDDDDDDDDDDDDDDDDDDDD

Secondary structure (DSSP, 8-state):
----------PPPPTT--TTHHHHHHHHHHHHHHHHHHTT-S-HHHHHHHHHHHHHHHTS---HHHHHH-HHHHHHHHHHHHHHHHHH-STT----HHHHHHHHHHHHHHHHHHSPPP-------------PPP-------------------------

Organism: NCBI:txid297713